Protein AF-A0A9Q1J241-F1 (afdb_monomer_lite)

Radius of gyration: 25.74 Å; chains: 1; bounding box: 85×49×34 Å

Foldseek 3Di:
DCPPPPVVVVVVVVVVVPPPDPDPPPPPPPPPPVPPVLLQDLVLQPKWKAWAALVCLQDSPATDRQQDVVSCVVSVPDPVAAEAEAEDAADQVLGDDPVRSVVVNVCCVVGVPYTYIYIDPSVLRNDDPVSSVVCVVVSVSSVSSVVVCSVPVDHRDPDD

Organism: Synaphobranchus kaupii (NCBI:txid118154)

InterPro domains:
  IPR000734 Triacylglycerol lipase family [PR00821] (71-90)
  IPR000734 Triacylglycerol lipase family [PR00821] (93-107)
  IPR000734 Triacylglycerol lipase family [PR00821] (117-132)
  IPR000734 Triacylglycerol lipase family [PR00821] (137-156)
  IPR000734 Triacylglycerol lipase family [PTHR11610] (23-152)
  IPR002330 Lipoprotein lipase [PR00822] (50-67)
  IPR002330 Lipoprotein lipase [PR00822] (91-115)
  IPR002330 Lipoprotein lipase [PR00822] (122-138)
  IPR013818 Lipase [PF00151] (34-152)
  IPR029058 Alpha/Beta hydrolase fold [G3DSA:3.40.50.1820] (22-158)
  IPR029058 Alpha/Beta hydrolase fold [SSF53474] (39-150)

Secondary structure (DSSP, 8-state):
--GGGTHHHHHHHHHHHT-----------------GGGGT--TT---EEEEP-SS-TT---EEE-TT-HHHHHHTT--TTS-E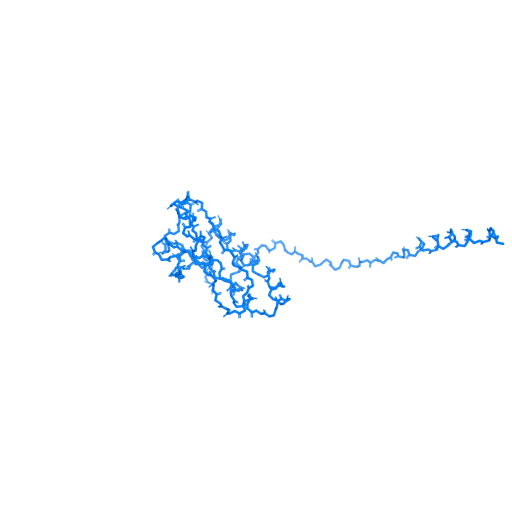EEEE----SSSS--THHHHHHHHHHHH-TTSEEEEEE-HHHHTS-HHHHHHHHHHHHHHHHHHHHHHHS----PPP-

pLDDT: mean 82.4, std 21.66, range [32.72, 98.69]

Sequence (160 aa):
MDKANIWTLIISIYFVKTRASFLTTTTEETSFNNDTDWMRDFSDIESKFSLRTSEVPDDDLCYLVPGEPHTATECQFNNHTHTFLIIHGWTVTGMLESWVSKLVEALYDREPQANVLVVDWLARAQQHYPTSAANTKLVGRDVAKFINWMEHPQPASPCA

Structure (mmCIF, N/CA/C/O backbone):
data_AF-A0A9Q1J241-F1
#
_entry.id   AF-A0A9Q1J241-F1
#
loop_
_atom_site.group_PDB
_atom_site.id
_atom_site.type_symbol
_atom_site.label_atom_id
_atom_site.label_alt_id
_atom_site.label_comp_id
_atom_site.label_asym_id
_atom_site.label_entity_id
_atom_site.label_seq_id
_atom_site.pdbx_PDB_ins_code
_atom_site.Cartn_x
_atom_site.Cartn_y
_atom_site.Cartn_z
_atom_site.occupancy
_atom_site.B_iso_or_equiv
_atom_site.auth_seq_id
_atom_site.auth_comp_id
_atom_site.auth_asym_id
_atom_site.auth_atom_id
_atom_site.pdbx_PDB_model_num
ATOM 1 N N . MET A 1 1 ? 68.126 9.596 -11.703 1.00 46.56 1 MET A N 1
ATOM 2 C CA . MET A 1 1 ? 66.837 9.209 -11.078 1.00 46.56 1 MET A CA 1
ATOM 3 C C . MET A 1 1 ? 66.645 10.019 -9.792 1.00 46.56 1 MET A C 1
ATOM 5 O O . MET A 1 1 ? 66.633 9.485 -8.695 1.00 46.56 1 MET A O 1
ATOM 9 N N . ASP A 1 2 ? 66.821 11.334 -9.807 1.00 46.16 2 ASP A N 1
ATOM 10 C CA . ASP A 1 2 ? 66.014 12.418 -10.406 1.00 46.16 2 ASP A CA 1
ATOM 11 C C . ASP A 1 2 ? 64.961 12.939 -9.424 1.00 46.16 2 ASP A C 1
ATOM 13 O O . ASP A 1 2 ? 63.772 12.643 -9.490 1.00 46.16 2 ASP A O 1
ATOM 17 N N . LYS A 1 3 ? 65.444 13.808 -8.524 1.00 53.03 3 LYS A N 1
ATOM 18 C CA . LYS A 1 3 ? 64.664 14.689 -7.635 1.00 53.03 3 LYS A CA 1
ATOM 19 C C . LYS A 1 3 ? 63.832 15.746 -8.398 1.00 53.03 3 LYS A C 1
ATOM 21 O O . LYS A 1 3 ? 63.212 16.599 -7.772 1.00 53.03 3 LYS A O 1
ATOM 26 N N . ALA A 1 4 ? 63.798 15.683 -9.731 1.00 52.97 4 ALA A N 1
ATOM 27 C CA . ALA A 1 4 ? 63.058 16.590 -10.608 1.00 52.97 4 ALA A CA 1
ATOM 28 C C . ALA A 1 4 ? 61.542 16.301 -10.666 1.00 52.97 4 ALA A C 1
ATOM 30 O O . ALA A 1 4 ? 60.782 17.134 -11.148 1.00 52.97 4 ALA A O 1
ATOM 31 N N . ASN A 1 5 ? 61.083 15.164 -10.125 1.00 55.50 5 ASN A N 1
ATOM 32 C CA . ASN A 1 5 ? 59.706 14.681 -10.321 1.00 55.50 5 ASN A CA 1
ATOM 33 C C . ASN A 1 5 ? 58.756 14.942 -9.135 1.00 55.50 5 ASN A C 1
ATOM 35 O O . ASN A 1 5 ? 57.586 14.579 -9.191 1.00 55.50 5 ASN A O 1
ATOM 39 N N . ILE A 1 6 ? 59.243 15.556 -8.050 1.00 57.03 6 ILE A N 1
ATOM 40 C CA . ILE A 1 6 ? 58.422 15.867 -6.862 1.00 57.03 6 ILE A CA 1
ATOM 41 C C . ILE A 1 6 ? 57.848 17.289 -6.957 1.00 57.03 6 ILE A C 1
ATOM 43 O O . ILE A 1 6 ? 56.699 17.526 -6.591 1.00 57.03 6 ILE A O 1
ATOM 47 N N . TRP A 1 7 ? 58.607 18.232 -7.524 1.00 50.31 7 TRP A N 1
ATOM 48 C CA . TRP A 1 7 ? 58.150 19.613 -7.723 1.00 50.31 7 TRP A CA 1
ATOM 49 C C . TRP A 1 7 ? 57.047 19.726 -8.782 1.00 50.31 7 TRP A C 1
ATOM 51 O O . TRP A 1 7 ? 56.137 20.538 -8.631 1.00 50.31 7 TRP A O 1
ATOM 61 N N . THR A 1 8 ? 57.059 18.868 -9.805 1.00 55.16 8 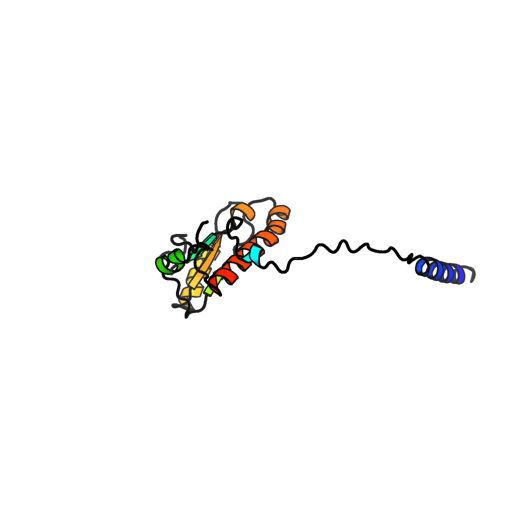THR A N 1
ATOM 62 C CA . THR A 1 8 ? 56.002 18.807 -10.827 1.00 55.16 8 THR A CA 1
ATOM 63 C C . THR A 1 8 ? 54.661 18.333 -10.262 1.00 55.16 8 THR A C 1
ATOM 65 O O . THR A 1 8 ? 53.618 18.861 -10.647 1.00 55.16 8 THR A O 1
ATOM 68 N N . LEU A 1 9 ? 54.666 17.416 -9.288 1.00 53.44 9 LEU A N 1
ATOM 69 C CA . LEU A 1 9 ? 53.445 16.963 -8.612 1.00 53.44 9 LEU A CA 1
ATOM 70 C C . LEU A 1 9 ? 52.834 18.062 -7.733 1.00 53.44 9 LEU A C 1
ATOM 72 O O . LEU A 1 9 ? 51.624 18.282 -7.789 1.00 53.44 9 LEU A O 1
ATOM 76 N N . ILE A 1 10 ? 53.663 18.808 -6.994 1.00 54.12 10 ILE A N 1
ATOM 77 C CA . ILE A 1 10 ? 53.198 19.899 -6.123 1.00 54.12 10 ILE A CA 1
ATOM 78 C C . ILE A 1 10 ? 52.637 21.063 -6.953 1.00 54.12 10 ILE A C 1
ATOM 80 O O . ILE A 1 10 ? 51.565 21.573 -6.632 1.00 54.12 10 ILE A O 1
ATOM 84 N N . ILE A 1 11 ? 53.281 21.433 -8.065 1.00 55.38 11 ILE A N 1
ATOM 85 C CA . ILE A 1 11 ? 52.781 22.491 -8.962 1.00 55.38 11 ILE A CA 1
ATOM 86 C C . ILE A 1 11 ? 51.437 22.089 -9.601 1.00 55.38 11 ILE A C 1
ATOM 88 O O . ILE A 1 11 ? 50.549 22.934 -9.719 1.00 55.38 11 ILE A O 1
ATOM 92 N N . SER A 1 12 ? 51.223 20.806 -9.928 1.00 52.50 12 SER A N 1
ATOM 93 C CA . SER A 1 12 ? 49.934 20.348 -10.479 1.00 52.50 12 SER A CA 1
ATOM 94 C C . SER A 1 12 ? 48.770 20.482 -9.483 1.00 52.50 12 SER A C 1
ATOM 96 O O . SER A 1 12 ? 47.667 20.870 -9.868 1.00 52.50 12 SER A O 1
ATOM 98 N N . ILE A 1 13 ? 49.024 20.271 -8.186 1.00 53.75 13 ILE A N 1
ATOM 99 C CA . ILE A 1 13 ? 48.007 20.393 -7.129 1.00 53.75 13 ILE A CA 1
ATOM 100 C C . ILE A 1 13 ? 47.616 21.867 -6.913 1.00 53.75 13 ILE A C 1
ATOM 102 O O . ILE A 1 13 ? 46.440 22.172 -6.695 1.00 53.75 13 ILE A O 1
ATOM 106 N N . TYR A 1 14 ? 48.566 22.800 -7.047 1.00 52.16 14 TYR A N 1
ATOM 107 C CA . TYR A 1 14 ? 48.288 24.242 -6.972 1.00 52.16 14 TYR A CA 1
ATOM 108 C C . TYR A 1 14 ? 47.527 24.780 -8.200 1.00 52.16 14 TYR A C 1
ATOM 110 O O . TYR A 1 14 ? 46.700 25.684 -8.057 1.00 52.16 14 TYR A O 1
ATOM 118 N N . PHE A 1 15 ? 47.715 24.201 -9.391 1.00 45.31 15 PHE A N 1
ATOM 119 C CA . PHE A 1 15 ? 46.963 24.609 -10.588 1.00 45.31 15 PHE A CA 1
ATOM 120 C C . PHE A 1 15 ? 45.517 24.091 -10.622 1.00 45.31 15 PHE A C 1
ATOM 122 O O . PHE A 1 15 ? 44.651 24.774 -11.167 1.00 45.31 15 PHE A O 1
ATOM 129 N N . VAL A 1 16 ? 45.215 22.950 -9.991 1.00 46.28 16 VAL A N 1
ATOM 130 C CA . VAL A 1 16 ? 43.827 22.459 -9.872 1.00 46.28 16 VAL A CA 1
ATOM 131 C C . VAL A 1 16 ? 43.018 23.291 -8.869 1.00 46.28 16 VAL A C 1
ATOM 133 O O . VAL A 1 16 ? 41.835 23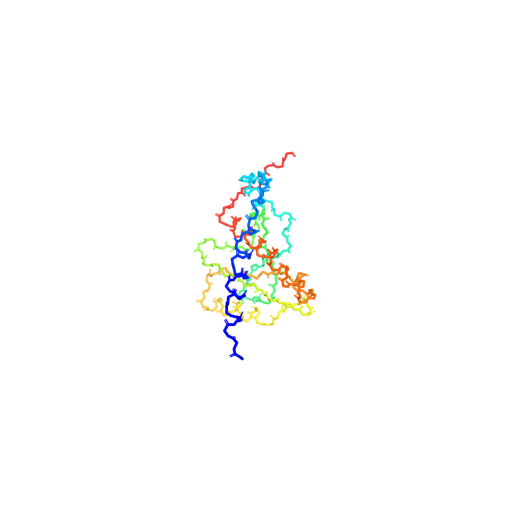.544 -9.088 1.00 46.28 16 VAL A O 1
ATOM 136 N N . LYS A 1 17 ? 43.645 23.796 -7.797 1.00 47.81 17 LYS A N 1
ATOM 137 C CA . LYS A 1 17 ? 42.930 24.532 -6.739 1.00 47.81 17 LYS A CA 1
ATOM 138 C C . LYS A 1 17 ? 42.549 25.975 -7.113 1.00 47.81 17 LYS A C 1
ATOM 140 O O . LYS A 1 17 ? 41.730 26.575 -6.425 1.00 47.81 17 LYS A O 1
ATOM 145 N N . THR A 1 18 ? 43.080 26.516 -8.213 1.00 47.62 18 THR A N 1
ATOM 146 C CA . THR A 1 18 ? 42.867 27.925 -8.618 1.00 47.62 18 THR A CA 1
ATOM 147 C C . THR A 1 18 ? 41.909 28.092 -9.810 1.00 47.62 18 THR A C 1
ATOM 149 O O . THR A 1 18 ? 41.864 29.148 -10.436 1.00 47.62 18 THR A O 1
ATOM 152 N N . ARG A 1 19 ? 41.105 27.067 -10.130 1.00 46.69 19 ARG A N 1
ATOM 153 C CA . ARG A 1 19 ? 40.009 27.141 -11.119 1.00 46.69 19 ARG A CA 1
ATOM 154 C C . ARG A 1 19 ? 38.627 26.861 -10.522 1.00 46.69 19 ARG A C 1
ATOM 156 O O . ARG A 1 19 ? 37.743 26.368 -11.210 1.00 46.69 19 ARG A O 1
ATOM 163 N N . ALA A 1 20 ? 38.399 27.243 -9.268 1.00 46.25 20 ALA A N 1
ATOM 164 C CA . ALA A 1 20 ? 37.040 27.518 -8.810 1.00 46.25 20 ALA A CA 1
ATOM 165 C C . ALA A 1 20 ? 36.669 28.940 -9.257 1.00 46.25 20 ALA A C 1
ATOM 167 O O . ALA A 1 20 ? 36.651 29.882 -8.468 1.00 46.25 20 ALA A O 1
ATOM 168 N N . SER A 1 21 ? 36.459 29.111 -10.564 1.00 40.22 21 SER A N 1
ATOM 169 C CA . SER A 1 21 ? 35.752 30.283 -11.060 1.00 40.22 21 SER A CA 1
ATOM 170 C C . SER A 1 21 ? 34.361 30.252 -10.448 1.00 40.22 21 SER A C 1
ATOM 172 O O . SER A 1 21 ? 33.635 29.270 -10.575 1.00 40.22 21 SER A O 1
ATOM 174 N N . PHE A 1 22 ? 34.058 31.336 -9.750 1.00 41.81 22 PHE A N 1
ATOM 175 C CA . PHE A 1 22 ? 32.756 31.747 -9.265 1.00 41.81 22 PHE A CA 1
ATOM 176 C C . PHE A 1 22 ? 31.750 31.653 -10.424 1.00 41.81 22 PHE A C 1
ATOM 178 O O . PHE A 1 22 ? 31.617 32.575 -11.225 1.00 41.81 22 PHE A O 1
ATOM 185 N N . LEU A 1 23 ? 31.112 30.494 -10.587 1.00 35.22 23 LEU A N 1
ATOM 186 C CA . LEU A 1 23 ? 29.920 30.370 -11.406 1.00 35.22 23 LEU A CA 1
ATOM 187 C C . LEU A 1 23 ? 28.781 30.767 -10.488 1.00 35.22 23 LEU A C 1
ATOM 189 O O . LEU A 1 23 ? 28.409 30.034 -9.575 1.00 35.22 23 LEU A O 1
ATOM 193 N N . THR A 1 24 ? 28.307 31.986 -10.702 1.00 37.16 24 THR A N 1
ATOM 194 C CA . THR A 1 24 ? 27.025 32.472 -10.227 1.00 37.16 24 THR A CA 1
ATOM 195 C C . THR A 1 24 ? 25.982 31.446 -10.658 1.00 37.16 24 THR A C 1
ATOM 197 O O . THR A 1 24 ? 25.546 31.442 -11.806 1.00 37.16 24 THR A O 1
ATOM 200 N N . THR A 1 25 ? 25.626 30.519 -9.769 1.00 32.72 25 THR A N 1
ATOM 201 C CA . THR A 1 25 ? 24.374 29.790 -9.912 1.00 32.72 25 THR A CA 1
ATOM 202 C C . THR A 1 25 ? 23.314 30.861 -9.780 1.00 32.72 25 THR A C 1
ATOM 204 O O . THR A 1 25 ? 23.076 31.367 -8.686 1.00 32.72 25 THR A O 1
ATOM 207 N N . THR A 1 26 ? 22.742 31.275 -10.906 1.00 37.81 26 THR A N 1
ATOM 208 C CA . THR A 1 26 ? 21.449 31.935 -10.903 1.00 37.81 26 THR A CA 1
ATOM 209 C C . THR A 1 26 ? 20.529 30.945 -10.213 1.00 37.81 26 THR A C 1
ATOM 211 O O . THR A 1 26 ? 20.158 29.920 -10.785 1.00 37.81 26 THR A O 1
ATOM 214 N N . THR A 1 27 ? 20.251 31.182 -8.936 1.00 38.78 27 THR A N 1
ATOM 215 C CA . THR A 1 27 ? 19.041 30.682 -8.316 1.00 38.78 27 THR A CA 1
ATOM 216 C C . THR A 1 27 ? 17.921 31.271 -9.159 1.00 38.78 27 THR A C 1
ATOM 218 O O . THR A 1 27 ? 17.492 32.403 -8.957 1.00 38.78 27 THR A O 1
ATOM 221 N N . GLU A 1 28 ? 17.474 30.520 -10.166 1.00 43.31 28 GLU A N 1
ATOM 222 C CA . GLU A 1 28 ? 16.050 30.492 -10.441 1.00 43.31 28 GLU A CA 1
ATOM 223 C C . GLU A 1 28 ? 15.438 30.019 -9.128 1.00 43.31 28 GLU A C 1
ATOM 225 O O . GLU A 1 28 ? 15.391 28.826 -8.820 1.00 43.31 28 GLU A O 1
ATOM 230 N N . GLU A 1 29 ? 15.089 30.996 -8.292 1.00 40.06 29 GLU A N 1
ATOM 231 C CA . GLU A 1 29 ? 14.115 30.826 -7.237 1.00 40.06 29 GLU A CA 1
ATOM 232 C C . GLU A 1 29 ? 12.838 30.384 -7.946 1.00 40.06 29 GLU A C 1
ATOM 234 O O . GLU A 1 29 ? 11.970 31.172 -8.314 1.00 40.06 29 GLU A O 1
ATOM 239 N N . THR A 1 30 ? 12.752 29.081 -8.202 1.00 42.69 30 THR A N 1
ATOM 240 C CA . THR A 1 30 ? 11.465 28.426 -8.262 1.00 42.69 30 THR A CA 1
ATOM 241 C C . THR A 1 30 ? 10.867 28.711 -6.901 1.00 42.69 30 THR A C 1
ATOM 243 O O . THR A 1 30 ? 11.303 28.183 -5.880 1.00 42.69 30 THR A O 1
ATOM 246 N N . SER A 1 31 ? 9.954 29.679 -6.888 1.00 37.16 31 SER A N 1
ATOM 247 C CA . SER A 1 31 ? 9.007 29.891 -5.812 1.00 37.16 31 SER A CA 1
ATOM 248 C C . SER A 1 31 ? 8.375 28.536 -5.532 1.00 37.16 31 SER A C 1
ATOM 250 O O . SER A 1 31 ? 7.422 28.135 -6.198 1.00 37.16 31 SER A O 1
ATOM 252 N N . PHE A 1 32 ? 8.946 27.783 -4.593 1.00 41.12 32 PHE A N 1
ATOM 253 C CA . PHE A 1 32 ? 8.232 26.709 -3.941 1.00 41.12 32 PHE A CA 1
ATOM 254 C C . PHE A 1 32 ? 7.176 27.431 -3.124 1.00 41.12 32 PHE A C 1
ATOM 256 O O . PHE A 1 32 ? 7.394 27.789 -1.966 1.00 41.12 32 PHE A O 1
ATOM 263 N N . ASN A 1 33 ? 6.042 27.716 -3.767 1.00 49.41 33 ASN A N 1
ATOM 264 C CA . ASN A 1 33 ? 4.820 27.965 -3.035 1.00 49.41 33 ASN A CA 1
ATOM 265 C C . ASN A 1 33 ? 4.751 26.848 -1.998 1.00 49.41 33 ASN A C 1
ATOM 267 O O . ASN A 1 33 ? 4.963 25.677 -2.325 1.00 49.41 33 ASN A O 1
ATOM 271 N N . ASN A 1 34 ? 4.524 27.214 -0.743 1.00 55.62 34 ASN A N 1
ATOM 272 C CA . ASN A 1 34 ? 4.360 26.290 0.376 1.00 55.62 34 ASN A CA 1
ATOM 273 C C . ASN A 1 34 ? 3.034 25.503 0.239 1.00 55.62 34 ASN A C 1
ATOM 275 O O . ASN A 1 34 ? 2.306 25.291 1.207 1.00 55.62 34 ASN A O 1
ATOM 279 N N . ASP A 1 35 ? 2.689 25.108 -0.983 1.00 55.62 35 ASP A N 1
ATOM 280 C CA . ASP A 1 35 ? 1.483 24.401 -1.334 1.00 55.62 35 ASP A CA 1
ATOM 281 C C . ASP A 1 35 ? 1.704 22.933 -1.013 1.00 55.62 35 ASP A C 1
ATOM 283 O O . ASP A 1 35 ? 2.128 22.117 -1.826 1.00 55.62 35 ASP A O 1
ATOM 287 N N . THR A 1 36 ? 1.330 22.588 0.212 1.00 69.94 36 THR A N 1
ATOM 288 C CA . THR A 1 36 ? 0.937 21.225 0.592 1.00 69.94 36 THR A CA 1
ATOM 289 C C . THR A 1 36 ? -0.305 20.741 -0.173 1.00 69.94 36 THR A C 1
ATOM 291 O O . THR A 1 36 ? -0.794 19.645 0.083 1.00 69.94 36 THR A O 1
ATOM 294 N N . ASP A 1 37 ? -0.799 21.522 -1.137 1.00 72.19 37 ASP A N 1
ATOM 295 C CA . ASP A 1 37 ? -1.944 21.226 -1.992 1.00 72.19 37 ASP A CA 1
ATOM 296 C C . ASP A 1 37 ? -1.768 19.924 -2.787 1.00 72.19 37 ASP A C 1
ATOM 298 O O . ASP A 1 37 ? -2.696 19.127 -2.897 1.00 72.19 37 ASP A O 1
ATOM 302 N N . TRP A 1 38 ? -0.535 19.602 -3.205 1.00 79.50 38 TRP A N 1
ATOM 303 C CA . TRP A 1 38 ? -0.244 18.319 -3.859 1.00 79.50 38 TRP A CA 1
ATOM 304 C C . TRP A 1 38 ? -0.559 17.109 -2.969 1.00 79.50 38 TRP A C 1
ATOM 306 O O . TRP A 1 38 ? -0.776 16.020 -3.489 1.00 79.50 38 TRP 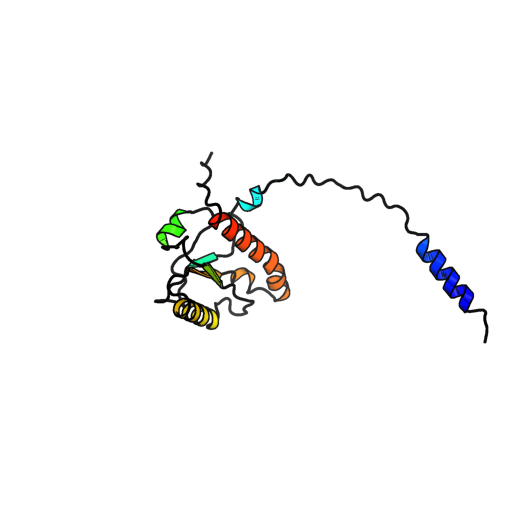A O 1
ATOM 316 N N . MET A 1 39 ? -0.581 17.278 -1.642 1.00 81.62 39 MET A N 1
ATOM 317 C CA . MET A 1 39 ? -0.920 16.228 -0.677 1.00 81.62 39 MET A CA 1
ATOM 318 C C . MET A 1 39 ? -2.442 16.024 -0.541 1.00 81.62 39 MET A C 1
ATOM 320 O O . MET A 1 39 ? -2.878 15.079 0.115 1.00 81.62 39 MET A O 1
ATOM 324 N N . ARG A 1 40 ? -3.250 16.918 -1.124 1.00 83.75 40 ARG A N 1
ATOM 325 C CA . ARG A 1 40 ? -4.722 16.911 -1.066 1.00 83.75 40 ARG A CA 1
ATOM 326 C C . ARG A 1 40 ? -5.375 16.541 -2.393 1.00 83.75 40 ARG A C 1
ATOM 328 O O . ARG A 1 40 ? -6.540 16.161 -2.402 1.00 83.75 40 ARG A O 1
ATOM 335 N N . ASP A 1 41 ? -4.634 16.631 -3.490 1.00 90.19 41 ASP A N 1
ATOM 336 C CA . ASP A 1 41 ? -5.036 16.044 -4.761 1.00 90.19 41 ASP A CA 1
ATOM 337 C C . ASP A 1 41 ? -4.724 14.541 -4.762 1.00 90.19 41 ASP A C 1
ATOM 339 O O . ASP A 1 41 ? -3.561 14.137 -4.670 1.00 90.19 41 ASP A O 1
ATOM 343 N N . PHE A 1 42 ? -5.766 13.716 -4.846 1.00 94.12 42 PHE A N 1
ATOM 344 C CA . PHE A 1 42 ? -5.673 12.253 -4.865 1.00 94.12 42 PHE A CA 1
ATOM 345 C C . PHE A 1 42 ? -5.881 11.654 -6.263 1.00 94.12 42 PHE A C 1
ATOM 347 O O . PHE A 1 42 ? -5.795 10.437 -6.419 1.00 94.12 42 PHE A O 1
ATOM 354 N N . SER A 1 43 ? -6.144 12.484 -7.279 1.00 91.94 43 SER A N 1
ATOM 355 C CA . SER A 1 43 ? -6.494 12.028 -8.633 1.00 91.94 43 SER A CA 1
ATOM 356 C C . SER A 1 43 ? -5.359 11.292 -9.357 1.00 91.94 43 SER A C 1
ATOM 358 O O . SER A 1 43 ? -5.610 10.539 -10.297 1.00 91.94 43 SER A O 1
ATOM 360 N N . ASP A 1 44 ? -4.116 11.482 -8.911 1.00 93.44 44 ASP A N 1
ATOM 361 C CA . ASP A 1 44 ? -2.904 10.882 -9.472 1.00 93.44 44 ASP A CA 1
ATOM 362 C C . ASP A 1 44 ? -2.397 9.655 -8.688 1.00 93.44 44 ASP A C 1
ATOM 364 O O . ASP A 1 44 ? -1.300 9.152 -8.966 1.00 93.44 44 ASP A O 1
ATOM 368 N N . ILE A 1 45 ? -3.167 9.182 -7.702 1.00 97.44 45 ILE A N 1
ATOM 369 C CA . ILE A 1 45 ? -2.888 7.936 -6.988 1.00 97.44 45 ILE A CA 1
ATOM 370 C C . ILE A 1 45 ? -3.302 6.759 -7.873 1.00 97.44 45 ILE A C 1
ATOM 372 O O . ILE A 1 45 ? -4.463 6.618 -8.245 1.00 97.44 45 ILE A O 1
ATOM 376 N N . GLU A 1 46 ? -2.349 5.874 -8.170 1.00 97.94 46 GLU A N 1
ATOM 377 C CA . GLU A 1 46 ? -2.631 4.613 -8.878 1.00 97.94 46 GLU A CA 1
ATOM 378 C C . GLU A 1 46 ? -2.590 3.404 -7.943 1.00 97.94 46 GLU A C 1
ATOM 380 O O . GLU A 1 46 ? -3.163 2.359 -8.255 1.00 97.94 46 GLU A O 1
ATOM 385 N N . SER A 1 47 ? -1.887 3.529 -6.815 1.00 98.38 47 SER A N 1
ATOM 386 C CA . SER A 1 47 ? -1.797 2.464 -5.817 1.00 98.38 47 SER A CA 1
ATOM 387 C C . SER A 1 47 ? -3.142 2.298 -5.107 1.00 98.38 47 SER A C 1
ATOM 389 O O . SER A 1 47 ? -3.779 3.287 -4.743 1.00 98.38 47 SER A O 1
ATOM 391 N N . LYS A 1 48 ? -3.572 1.058 -4.878 1.00 98.25 48 LYS A N 1
ATOM 392 C CA . LYS A 1 48 ? -4.832 0.752 -4.186 1.00 98.25 48 LYS A CA 1
ATOM 393 C C . LYS A 1 48 ? -4.557 0.265 -2.771 1.00 98.25 48 LYS A C 1
ATOM 395 O O . LYS A 1 48 ? -3.587 -0.450 -2.539 1.00 98.25 48 LYS A O 1
ATOM 400 N N . PHE A 1 49 ? -5.432 0.618 -1.836 1.00 98.31 49 PHE A N 1
ATOM 401 C CA . PHE A 1 49 ? -5.278 0.305 -0.416 1.00 98.31 49 PHE A CA 1
ATOM 402 C C . PHE A 1 49 ? -6.399 -0.636 0.011 1.00 98.31 49 PHE A C 1
ATOM 404 O O . PHE A 1 49 ? -7.490 -0.182 0.352 1.00 98.31 49 PHE A O 1
ATOM 411 N N . SER A 1 50 ? -6.164 -1.947 -0.052 1.00 97.81 50 SER A N 1
ATOM 412 C CA . SER A 1 50 ? -7.183 -2.924 0.330 1.00 97.81 50 SER A CA 1
ATOM 413 C C . SER A 1 50 ? -7.109 -3.243 1.815 1.00 97.81 50 SER A C 1
ATOM 415 O O . SER A 1 50 ? -6.070 -3.696 2.290 1.00 97.81 50 SER A O 1
ATOM 417 N N . LEU A 1 51 ? -8.206 -3.032 2.544 1.00 97.31 51 LEU A N 1
ATOM 418 C CA . LEU A 1 51 ? -8.337 -3.499 3.919 1.00 97.31 51 LEU A CA 1
ATOM 419 C C . LEU A 1 51 ? -8.730 -4.979 3.904 1.00 97.31 51 LEU A C 1
ATOM 421 O O . LEU A 1 51 ? -9.780 -5.34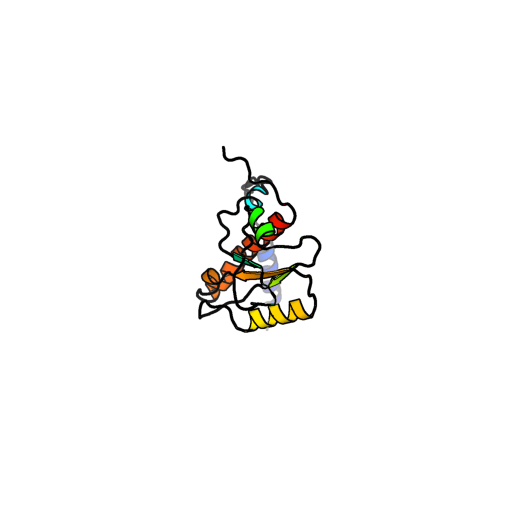6 3.373 1.00 97.31 51 LEU A O 1
ATOM 425 N N . ARG A 1 52 ? -7.863 -5.822 4.466 1.00 96.44 52 ARG A N 1
ATOM 426 C CA . ARG A 1 52 ? -8.054 -7.272 4.525 1.00 96.44 52 ARG A CA 1
ATOM 427 C C . ARG A 1 52 ? -8.822 -7.682 5.777 1.00 96.44 52 ARG A C 1
ATOM 429 O O . ARG A 1 52 ? -9.061 -6.879 6.672 1.00 96.44 52 ARG A O 1
ATOM 436 N N . THR A 1 53 ? -9.210 -8.949 5.812 1.00 93.19 53 THR A N 1
ATOM 437 C CA . THR A 1 53 ? -9.881 -9.589 6.949 1.00 93.19 53 THR A CA 1
ATOM 438 C C . THR A 1 53 ? -9.224 -10.938 7.222 1.00 93.19 53 THR A C 1
ATOM 440 O O . THR A 1 53 ? -8.523 -11.469 6.354 1.00 93.19 53 THR A O 1
ATOM 443 N N . SER A 1 54 ? -9.414 -11.489 8.420 1.00 89.88 54 SER A N 1
ATOM 444 C CA . SER A 1 54 ? -8.866 -12.805 8.768 1.00 89.88 54 SER A CA 1
ATOM 445 C C . SER A 1 54 ? -9.665 -13.953 8.145 1.00 89.88 54 SER A C 1
ATOM 447 O O . SER A 1 54 ? -9.125 -15.043 7.978 1.00 89.88 54 SER A O 1
ATOM 449 N N . GLU A 1 55 ? -10.929 -13.727 7.774 1.00 88.50 55 GLU A N 1
ATOM 450 C CA . GLU A 1 55 ? -11.790 -14.741 7.160 1.00 88.50 55 GLU A CA 1
ATOM 451 C C . GLU A 1 55 ? -11.409 -15.036 5.704 1.00 88.50 55 GLU A C 1
ATOM 453 O O . GLU A 1 55 ? -11.507 -16.182 5.263 1.00 88.50 55 GLU A O 1
ATOM 458 N N . VAL A 1 56 ? -10.993 -14.007 4.958 1.00 89.81 56 VAL A N 1
ATOM 459 C CA . VAL A 1 56 ? -10.632 -14.088 3.532 1.00 89.81 56 VAL A CA 1
ATOM 460 C C . VAL A 1 56 ? -9.345 -13.295 3.245 1.00 89.81 56 VAL A C 1
ATOM 462 O O . VAL A 1 56 ? -9.375 -12.248 2.595 1.00 89.81 56 VAL A O 1
ATOM 465 N N . PRO A 1 57 ? -8.182 -13.778 3.723 1.00 86.44 57 PRO A N 1
ATOM 466 C CA . PRO A 1 57 ? -6.916 -13.041 3.662 1.00 86.44 57 PRO A CA 1
ATOM 467 C C . PRO A 1 57 ? -6.346 -12.901 2.242 1.00 86.44 57 PRO A C 1
ATOM 469 O O . PRO A 1 57 ? -5.505 -12.032 2.008 1.00 86.44 57 PRO A O 1
ATOM 472 N N . ASP A 1 58 ? -6.795 -13.730 1.294 1.00 87.00 58 ASP A N 1
ATOM 473 C CA . ASP A 1 58 ? -6.389 -13.689 -0.117 1.00 87.00 58 ASP A CA 1
ATOM 474 C C . ASP A 1 58 ? -7.165 -12.645 -0.941 1.00 87.00 58 ASP A C 1
ATOM 476 O O . ASP A 1 58 ? -6.613 -12.101 -1.902 1.00 87.00 58 ASP A O 1
ATOM 480 N N . ASP A 1 59 ? -8.374 -12.249 -0.528 1.00 84.69 59 ASP A N 1
ATOM 481 C CA . ASP A 1 59 ? -9.269 -11.423 -1.349 1.00 84.69 59 ASP A CA 1
ATOM 482 C C . ASP A 1 59 ? -9.162 -9.914 -1.065 1.00 84.69 59 ASP A C 1
ATOM 484 O O . ASP A 1 59 ? -9.149 -9.469 0.086 1.00 84.69 59 ASP A O 1
ATOM 488 N N . ASP A 1 60 ? -9.120 -9.106 -2.129 1.00 83.44 60 ASP A N 1
ATOM 489 C CA . ASP A 1 60 ? -9.223 -7.644 -2.058 1.00 83.44 60 ASP A CA 1
ATOM 490 C C . ASP A 1 60 ? -10.702 -7.203 -2.089 1.00 83.44 60 ASP A C 1
ATOM 492 O O . ASP A 1 60 ? -11.193 -6.679 -3.091 1.00 83.44 60 ASP A O 1
ATOM 496 N N . LEU A 1 61 ? -11.450 -7.460 -1.010 1.00 89.94 61 LEU A N 1
ATOM 497 C CA . LEU A 1 61 ? -12.899 -7.186 -0.979 1.00 89.94 61 LEU A CA 1
ATOM 498 C C . LEU A 1 61 ? -13.259 -5.743 -0.631 1.00 89.94 61 LEU A C 1
ATOM 500 O O . LEU A 1 61 ? -14.335 -5.279 -1.005 1.00 89.94 61 LEU A O 1
ATOM 504 N N . CYS A 1 62 ? -12.389 -5.042 0.096 1.00 95.31 62 CYS A N 1
ATOM 505 C CA . CYS A 1 62 ? -12.659 -3.685 0.548 1.00 95.31 62 CYS A CA 1
ATOM 506 C C . CYS A 1 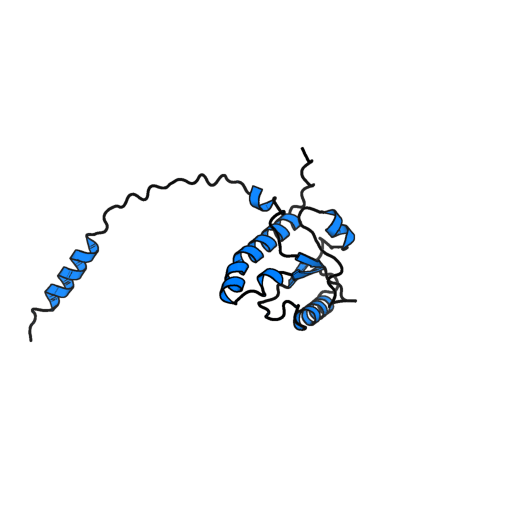62 ? -11.467 -2.771 0.308 1.00 95.31 62 CYS A C 1
ATOM 508 O O . CYS A 1 62 ? -10.328 -3.150 0.584 1.00 95.31 62 CYS A O 1
ATOM 510 N N . TYR A 1 63 ? -11.729 -1.567 -0.200 1.00 97.38 63 TYR A N 1
ATOM 511 C CA . TYR A 1 63 ? -10.708 -0.582 -0.541 1.00 97.38 63 TYR A CA 1
ATOM 512 C C . TYR A 1 63 ? -10.956 0.729 0.190 1.00 97.38 63 TYR A C 1
ATOM 514 O O . TYR A 1 63 ? -12.055 1.275 0.137 1.00 97.38 63 TYR A O 1
ATOM 522 N N . LEU A 1 64 ? -9.907 1.263 0.807 1.00 97.00 64 LEU A N 1
ATOM 523 C CA . LEU A 1 64 ? -9.891 2.628 1.310 1.00 97.00 64 LEU A CA 1
ATOM 524 C C . LEU A 1 64 ? -9.447 3.559 0.185 1.00 97.00 64 LEU A C 1
ATOM 526 O O . LEU A 1 64 ? -8.344 3.411 -0.348 1.00 97.00 64 LEU A O 1
ATOM 530 N N . VAL A 1 65 ? -10.302 4.513 -0.181 1.00 96.75 65 VAL A N 1
ATOM 531 C CA . VAL A 1 65 ? -10.049 5.424 -1.302 1.00 96.75 65 VAL A CA 1
ATOM 532 C C . VAL A 1 65 ? -9.758 6.829 -0.760 1.00 96.75 65 VAL A C 1
ATOM 534 O O . VAL A 1 65 ? -10.654 7.454 -0.186 1.00 96.75 65 VAL A O 1
ATOM 537 N N . PRO A 1 66 ? -8.524 7.350 -0.921 1.00 94.81 66 PRO A N 1
ATOM 538 C CA . PRO A 1 66 ? -8.197 8.721 -0.541 1.00 94.81 66 PRO A CA 1
ATOM 539 C C . PRO A 1 66 ? -9.160 9.740 -1.149 1.00 94.81 66 PRO A C 1
ATOM 541 O O . PRO A 1 66 ? -9.461 9.690 -2.338 1.00 94.81 66 PRO A O 1
ATOM 544 N N . GLY A 1 67 ? -9.639 10.672 -0.326 1.00 93.06 67 GLY A N 1
ATOM 545 C CA . GLY A 1 67 ? -10.653 11.654 -0.723 1.00 93.06 67 GLY A CA 1
ATOM 546 C C . GLY A 1 67 ? -12.101 11.187 -0.554 1.00 93.06 67 GLY A C 1
ATOM 547 O O . GLY A 1 67 ? -12.997 12.023 -0.614 1.00 93.06 67 GLY A O 1
ATOM 548 N N . GLU A 1 68 ? -12.332 9.909 -0.240 1.00 94.69 68 GLU A N 1
ATOM 549 C CA . GLU A 1 68 ? -13.665 9.318 -0.072 1.00 94.69 68 GLU A CA 1
ATOM 550 C C . GLU A 1 68 ? -13.836 8.733 1.349 1.00 94.69 68 GLU A C 1
ATOM 552 O O . GLU A 1 68 ? -13.735 7.518 1.547 1.00 94.69 68 GLU A O 1
ATOM 557 N N . PRO A 1 69 ? -14.103 9.565 2.384 1.00 92.12 69 PRO A N 1
ATOM 558 C CA . PRO A 1 69 ? -14.153 9.124 3.788 1.00 92.12 69 PRO A CA 1
ATOM 559 C C . PRO A 1 69 ? -15.176 8.021 4.085 1.00 92.12 69 PRO A C 1
ATOM 561 O O . PRO A 1 69 ? -15.023 7.278 5.055 1.00 92.12 69 PRO A O 1
ATOM 564 N N . HIS A 1 70 ? -16.219 7.903 3.261 1.00 94.06 70 HIS A N 1
ATOM 565 C CA . HIS A 1 70 ? -17.248 6.878 3.417 1.00 94.06 70 HIS A CA 1
ATOM 566 C C . HIS A 1 70 ? -16.669 5.459 3.281 1.00 94.06 70 HIS A C 1
ATOM 568 O O . HIS A 1 70 ? -17.069 4.573 4.035 1.00 94.06 70 HIS A O 1
ATOM 574 N N . THR A 1 71 ? -15.650 5.270 2.433 1.00 95.94 71 THR A N 1
ATOM 575 C CA . THR A 1 71 ? -15.000 3.966 2.214 1.00 95.94 71 THR A CA 1
ATOM 576 C C . THR A 1 71 ? -14.361 3.403 3.486 1.00 95.94 71 THR A C 1
ATOM 578 O O . THR A 1 71 ? -14.449 2.208 3.748 1.00 95.94 71 THR A O 1
ATOM 581 N N . ALA A 1 72 ? -13.809 4.262 4.352 1.00 94.69 72 ALA A N 1
ATOM 582 C CA . ALA A 1 72 ? -13.278 3.846 5.652 1.00 94.69 72 ALA A CA 1
ATOM 583 C C . ALA A 1 72 ? -14.365 3.315 6.590 1.00 94.69 72 ALA A C 1
ATOM 585 O O . ALA A 1 72 ? -14.133 2.360 7.330 1.00 94.69 72 ALA A O 1
ATOM 586 N N . THR A 1 73 ? -15.563 3.897 6.533 1.00 93.62 73 THR A N 1
ATOM 587 C CA . THR A 1 73 ? -16.697 3.441 7.346 1.00 93.62 73 THR A CA 1
ATOM 588 C C . THR A 1 73 ? -17.266 2.131 6.805 1.00 93.62 73 THR A C 1
ATOM 590 O O . THR A 1 73 ? -17.524 1.212 7.579 1.00 93.62 73 THR A O 1
ATOM 593 N N . GLU A 1 74 ? -17.419 2.018 5.485 1.00 95.38 74 GLU A N 1
ATOM 594 C CA . GLU A 1 74 ? -17.928 0.812 4.817 1.00 95.38 74 GLU A CA 1
ATOM 595 C C . GLU A 1 74 ? -17.004 -0.391 5.014 1.00 95.38 74 GLU A C 1
ATOM 597 O O . GLU A 1 74 ? -17.481 -1.487 5.305 1.00 95.38 74 GLU A O 1
ATOM 602 N N . CYS A 1 75 ? -15.688 -0.172 4.957 1.00 95.50 75 CYS A N 1
ATOM 603 C CA . CYS A 1 75 ? -14.692 -1.197 5.255 1.00 95.50 75 CYS A CA 1
ATOM 604 C C . CYS A 1 75 ? -14.520 -1.478 6.751 1.00 95.50 75 CYS A C 1
ATOM 606 O O . CYS A 1 75 ? -13.728 -2.342 7.108 1.00 95.50 75 CYS A O 1
ATOM 608 N N . GLN A 1 76 ? -15.246 -0.782 7.633 1.00 95.31 76 GLN A N 1
ATOM 609 C CA . GLN A 1 76 ? -15.141 -0.950 9.085 1.00 95.31 76 GLN A CA 1
ATOM 610 C C . GLN A 1 76 ? -13.723 -0.679 9.621 1.00 95.31 76 GLN A C 1
ATOM 612 O O . GLN A 1 76 ? -13.279 -1.305 10.584 1.00 95.31 76 GLN A O 1
ATOM 617 N N . PHE A 1 77 ? -13.007 0.274 9.014 1.00 95.62 77 PHE A N 1
ATOM 618 C CA . PHE A 1 77 ? -11.684 0.680 9.477 1.00 95.62 77 PHE A CA 1
ATOM 619 C C . PHE A 1 77 ? -11.757 1.244 10.901 1.00 95.62 77 PHE A C 1
ATOM 621 O O . PHE A 1 77 ? -12.545 2.150 11.191 1.00 95.62 77 PHE A O 1
ATOM 628 N N . ASN A 1 78 ? -10.895 0.753 11.791 1.00 95.00 78 ASN A N 1
ATOM 629 C CA . ASN A 1 78 ? -10.883 1.164 13.189 1.00 95.00 78 ASN A CA 1
ATOM 630 C C . ASN A 1 78 ? -9.728 2.130 13.490 1.00 95.00 78 ASN A C 1
ATOM 632 O O . ASN A 1 78 ? -8.589 1.716 13.717 1.00 95.00 78 ASN A O 1
ATOM 636 N N . ASN A 1 79 ? -10.038 3.423 13.585 1.00 93.56 79 ASN A N 1
ATOM 637 C CA . ASN A 1 79 ? -9.069 4.487 13.878 1.00 93.56 79 ASN A CA 1
ATOM 638 C C . ASN A 1 79 ? -8.513 4.495 15.319 1.00 93.56 79 ASN A C 1
ATOM 640 O O . ASN A 1 79 ? -7.657 5.322 15.625 1.00 93.56 79 ASN A O 1
ATOM 644 N N . HIS A 1 80 ? -8.955 3.587 16.195 1.00 94.50 80 HIS A N 1
ATOM 645 C CA . HIS A 1 80 ? -8.430 3.434 17.559 1.00 94.50 80 HIS A CA 1
ATOM 646 C C . HIS A 1 80 ? -7.412 2.293 17.691 1.00 94.50 80 HIS A C 1
ATOM 648 O O . HIS A 1 80 ? -6.949 2.004 18.795 1.00 94.50 80 HIS A O 1
ATOM 654 N N . THR A 1 81 ? -7.087 1.613 16.592 1.00 96.06 81 THR A N 1
ATOM 655 C CA . THR A 1 81 ? -6.237 0.415 16.591 1.00 96.06 81 THR A CA 1
ATOM 656 C C . THR A 1 81 ? -5.027 0.595 15.687 1.00 96.06 81 THR A C 1
ATOM 658 O O . THR A 1 81 ? -4.971 1.498 14.849 1.00 96.06 81 THR A O 1
ATOM 661 N N . HIS A 1 82 ? -4.020 -0.260 15.874 1.00 96.81 82 HIS A N 1
ATOM 662 C CA . HIS A 1 82 ? -2.838 -0.247 15.023 1.00 96.81 82 HIS A CA 1
ATOM 663 C C . HIS A 1 82 ? -3.206 -0.556 13.572 1.00 96.81 82 HIS A C 1
ATOM 665 O O . HIS A 1 82 ? -4.102 -1.348 13.299 1.00 96.81 82 HIS A O 1
ATOM 671 N N . THR A 1 83 ? -2.483 0.062 12.645 1.00 97.81 83 THR A N 1
ATOM 672 C CA . THR A 1 83 ? -2.642 -0.175 11.211 1.00 97.81 83 THR A CA 1
ATOM 673 C C . THR A 1 83 ? -1.330 -0.688 10.637 1.00 97.81 83 THR A C 1
ATOM 675 O O . THR A 1 83 ? -0.295 -0.035 10.778 1.00 97.81 83 THR A O 1
ATOM 678 N N . PHE A 1 84 ? -1.370 -1.847 9.988 1.00 98.44 84 PHE A N 1
ATOM 679 C CA . PHE A 1 84 ? -0.238 -2.452 9.295 1.00 98.44 84 PHE A CA 1
ATOM 680 C C . PHE A 1 84 ? -0.405 -2.282 7.788 1.00 98.44 84 PHE A C 1
ATOM 682 O O . PHE A 1 84 ? -1.424 -2.676 7.232 1.00 98.44 84 PHE A O 1
ATOM 689 N N . LEU A 1 85 ? 0.605 -1.717 7.124 1.00 98.38 85 LEU A N 1
ATOM 690 C CA . LEU A 1 85 ? 0.664 -1.617 5.665 1.00 98.38 85 LEU A CA 1
ATOM 691 C C . LEU A 1 85 ? 1.613 -2.686 5.118 1.00 98.38 85 LEU A C 1
ATOM 693 O O . LEU A 1 85 ? 2.821 -2.635 5.349 1.00 98.38 85 LEU A O 1
ATOM 697 N N . ILE A 1 86 ? 1.067 -3.637 4.369 1.00 98.50 86 ILE A N 1
ATOM 698 C CA . ILE A 1 86 ? 1.813 -4.628 3.600 1.00 98.50 86 ILE A CA 1
ATOM 699 C C . ILE A 1 86 ? 2.002 -4.076 2.189 1.00 98.50 86 ILE A C 1
ATOM 701 O O . ILE A 1 86 ? 1.042 -3.924 1.438 1.00 98.50 86 ILE A O 1
ATOM 705 N N . ILE A 1 87 ? 3.247 -3.793 1.814 1.00 98.62 87 ILE A N 1
ATOM 706 C CA . ILE A 1 87 ? 3.595 -3.274 0.487 1.00 98.62 87 ILE A CA 1
ATOM 707 C C . ILE A 1 87 ? 4.395 -4.353 -0.236 1.00 98.62 87 ILE A C 1
ATOM 709 O O . ILE A 1 87 ? 5.498 -4.699 0.190 1.00 98.62 87 ILE A O 1
ATOM 713 N N . HIS A 1 88 ? 3.832 -4.917 -1.306 1.00 98.25 88 HIS A N 1
ATOM 714 C CA . HIS A 1 88 ? 4.493 -5.993 -2.045 1.00 98.25 88 HIS A CA 1
ATOM 715 C C . HIS A 1 88 ? 5.691 -5.491 -2.869 1.00 98.25 88 HIS A C 1
ATOM 717 O O . HIS A 1 88 ? 5.930 -4.291 -2.983 1.00 98.25 88 HIS A O 1
ATOM 723 N N . GLY A 1 89 ? 6.467 -6.420 -3.433 1.00 98.12 89 GLY A N 1
ATOM 724 C CA . GLY A 1 89 ? 7.647 -6.128 -4.248 1.00 98.12 89 GLY A CA 1
ATOM 725 C C . GLY A 1 89 ? 7.387 -6.152 -5.758 1.00 98.12 89 GLY A C 1
ATOM 726 O O . GLY A 1 89 ? 6.249 -6.096 -6.223 1.00 98.12 89 GLY A O 1
ATOM 727 N N . TRP A 1 90 ? 8.480 -6.260 -6.518 1.00 98.44 90 TRP A N 1
ATOM 728 C CA . TRP A 1 90 ? 8.457 -6.520 -7.959 1.00 98.44 90 TRP A CA 1
ATOM 729 C C . TRP A 1 90 ? 7.881 -7.908 -8.262 1.00 98.44 90 TRP A C 1
ATOM 731 O O . TRP A 1 90 ? 8.185 -8.863 -7.555 1.00 98.44 90 TRP A O 1
ATOM 741 N N . THR A 1 91 ? 7.118 -8.034 -9.348 1.00 97.06 91 THR A N 1
ATOM 742 C CA . THR A 1 91 ? 6.545 -9.312 -9.786 1.00 97.06 91 THR A CA 1
ATOM 743 C C . THR A 1 91 ? 6.554 -9.417 -11.306 1.00 97.06 91 THR A C 1
ATOM 745 O O . THR A 1 91 ? 6.236 -8.462 -12.003 1.00 97.06 91 THR A O 1
ATOM 748 N N . VAL A 1 92 ? 6.891 -10.590 -11.844 1.00 96.31 92 VAL A N 1
ATOM 749 C CA . VAL A 1 92 ? 6.768 -10.864 -13.291 1.00 96.31 92 VAL A CA 1
ATOM 750 C C . VAL A 1 92 ? 5.311 -11.091 -13.683 1.00 96.31 92 VAL A C 1
ATOM 752 O O . VAL A 1 92 ? 4.883 -10.730 -14.778 1.00 96.31 92 VAL A O 1
ATOM 755 N N . THR A 1 93 ? 4.562 -11.743 -12.796 1.00 95.75 93 THR A N 1
ATOM 756 C CA . THR A 1 93 ? 3.247 -12.311 -13.108 1.00 95.75 93 THR A CA 1
ATOM 757 C C . THR A 1 93 ? 2.133 -11.277 -13.052 1.00 95.75 93 THR A C 1
ATOM 759 O O . THR A 1 93 ? 1.073 -11.511 -13.623 1.00 95.75 93 THR A O 1
ATOM 762 N N . GLY A 1 94 ? 2.365 -10.149 -12.374 1.00 94.44 94 GLY A N 1
ATOM 763 C CA . GLY A 1 94 ? 1.329 -9.145 -12.141 1.00 94.44 94 GLY A CA 1
ATOM 764 C C . GLY A 1 94 ? 0.268 -9.628 -11.153 1.00 94.44 94 GLY A C 1
ATOM 765 O O . GLY A 1 94 ? -0.844 -9.121 -11.166 1.00 94.44 94 GLY A O 1
ATOM 766 N N . MET A 1 95 ? 0.607 -10.612 -10.315 1.00 95.44 95 MET A N 1
ATOM 767 C CA . MET A 1 95 ? -0.250 -11.143 -9.257 1.00 95.44 95 MET A CA 1
ATOM 768 C C . MET A 1 95 ? 0.443 -11.015 -7.899 1.00 95.44 95 MET A C 1
ATOM 770 O O . MET A 1 95 ? 1.679 -11.047 -7.825 1.00 95.44 95 MET A O 1
ATOM 774 N N . LEU A 1 96 ? -0.356 -10.903 -6.834 1.00 95.06 96 LEU A N 1
ATOM 775 C CA . LEU A 1 96 ? 0.136 -10.991 -5.462 1.00 95.06 96 LEU A CA 1
ATOM 776 C C . LEU A 1 96 ? 0.663 -12.402 -5.187 1.00 95.06 96 LEU A C 1
ATOM 778 O O . LEU A 1 96 ? 0.079 -13.408 -5.588 1.00 95.06 96 LEU A O 1
ATOM 782 N N . GLU A 1 97 ? 1.799 -12.475 -4.505 1.00 94.12 97 GLU A N 1
ATOM 783 C CA . GLU A 1 97 ? 2.404 -13.742 -4.117 1.00 94.12 97 GLU A CA 1
ATOM 784 C C . GLU A 1 97 ? 1.774 -14.291 -2.831 1.00 94.12 97 GLU A C 1
ATOM 786 O O . GLU A 1 97 ? 1.349 -13.539 -1.958 1.00 94.12 97 GLU A O 1
ATOM 791 N N . SER A 1 98 ? 1.823 -15.616 -2.654 1.00 94.50 98 SER A N 1
ATOM 792 C CA . SER A 1 98 ? 1.233 -16.308 -1.491 1.00 94.50 98 SER A CA 1
ATOM 793 C C . SER A 1 98 ? 1.769 -15.880 -0.118 1.00 94.50 98 SER A C 1
ATOM 795 O O . SER A 1 98 ? 1.231 -16.291 0.904 1.00 94.50 98 SER A O 1
ATOM 797 N N . TRP A 1 99 ? 2.873 -15.130 -0.053 1.00 97.00 99 TRP A N 1
ATOM 798 C CA . TRP A 1 99 ? 3.373 -14.620 1.222 1.00 97.00 99 TRP A CA 1
ATOM 799 C C . TRP A 1 99 ? 2.497 -13.488 1.765 1.00 97.00 99 TRP A C 1
ATOM 801 O O . TRP A 1 99 ? 2.480 -13.289 2.977 1.00 97.00 99 TRP A O 1
ATOM 811 N N . VAL A 1 100 ? 1.777 -12.768 0.894 1.00 97.31 100 VAL A N 1
ATOM 812 C CA . VAL A 1 100 ? 0.954 -11.616 1.282 1.00 97.31 100 VAL A CA 1
ATOM 813 C C . VAL A 1 100 ? -0.150 -12.069 2.229 1.00 97.31 100 VAL A C 1
ATOM 815 O O . VAL A 1 100 ? -0.217 -11.572 3.349 1.00 97.31 100 VAL A O 1
ATOM 818 N N . SER A 1 101 ? -0.941 -13.069 1.842 1.00 95.94 101 SER A N 1
ATOM 819 C CA . SER A 1 101 ? -2.006 -13.606 2.692 1.00 95.94 101 SER A CA 1
ATOM 820 C C . SER A 1 101 ? -1.483 -14.288 3.948 1.00 95.94 101 SER A C 1
ATOM 822 O O . SER A 1 101 ? -1.999 -14.037 5.031 1.00 95.94 101 SER A O 1
ATOM 824 N N . LYS A 1 102 ? -0.375 -15.035 3.860 1.00 97.12 102 LYS A N 1
ATOM 825 C CA . LYS A 1 102 ? 0.287 -15.603 5.052 1.00 97.12 102 LYS A CA 1
ATOM 826 C C . LYS A 1 102 ? 0.706 -14.530 6.060 1.00 97.12 102 LYS A C 1
ATOM 828 O O . LYS A 1 102 ? 0.662 -14.766 7.264 1.00 97.12 102 LYS A O 1
ATOM 833 N N . LEU A 1 103 ? 1.145 -13.361 5.586 1.00 98.00 103 LEU A N 1
ATOM 834 C CA . LEU A 1 103 ? 1.487 -12.240 6.458 1.00 98.00 103 LEU A CA 1
ATOM 835 C C . LEU A 1 103 ? 0.234 -11.573 7.037 1.00 98.00 103 LEU A C 1
ATOM 837 O O . LEU A 1 103 ? 0.252 -11.205 8.208 1.00 98.00 103 LEU A O 1
ATOM 841 N N . VAL A 1 104 ? -0.841 -11.444 6.251 1.00 97.94 104 VAL A N 1
ATOM 842 C CA . VAL A 1 104 ? -2.145 -10.960 6.739 1.00 97.94 104 VAL A CA 1
ATOM 843 C C . VAL A 1 104 ? -2.642 -11.836 7.890 1.00 97.94 104 VAL A C 1
ATOM 845 O O . VAL A 1 104 ? -2.933 -11.314 8.964 1.00 97.94 104 VAL A O 1
ATOM 848 N N . GLU A 1 105 ? -2.662 -13.156 7.699 1.00 97.12 105 GLU A N 1
ATOM 849 C CA . GLU A 1 105 ? -3.051 -14.130 8.727 1.00 97.12 105 GLU A CA 1
ATOM 850 C C . GLU A 1 105 ? -2.187 -13.990 9.985 1.00 97.12 105 GLU A C 1
ATOM 852 O O . GLU A 1 105 ? -2.708 -13.788 11.079 1.00 97.12 105 GLU A O 1
ATOM 857 N N . ALA A 1 106 ? -0.858 -13.995 9.833 1.00 98.06 106 ALA A N 1
ATOM 858 C CA . ALA A 1 106 ? 0.060 -13.897 10.966 1.00 98.06 106 ALA A CA 1
ATOM 859 C C . ALA A 1 106 ? -0.079 -12.577 11.751 1.00 98.06 106 ALA A C 1
ATOM 861 O O . ALA A 1 106 ? 0.133 -12.550 12.967 1.00 98.06 106 ALA A O 1
ATOM 862 N N . LEU A 1 107 ? -0.419 -11.474 11.074 1.00 98.19 107 LEU A N 1
ATOM 863 C CA . LEU A 1 107 ? -0.685 -10.194 11.729 1.00 98.19 107 LEU A CA 1
ATOM 864 C C . LEU A 1 107 ? -1.996 -10.226 12.512 1.00 98.19 107 LEU A C 1
ATOM 866 O O . LEU A 1 107 ? -2.004 -9.754 13.647 1.00 98.19 107 LEU A O 1
ATOM 870 N N . TYR A 1 108 ? -3.061 -10.813 11.963 1.00 97.50 108 TYR A N 1
ATOM 871 C CA . TYR A 1 108 ? -4.325 -10.970 12.686 1.00 97.50 108 TYR A CA 1
ATOM 872 C C . TYR A 1 108 ? -4.221 -11.950 13.858 1.00 97.50 108 TYR A C 1
ATOM 874 O O . TYR A 1 108 ? -4.787 -11.681 14.916 1.00 97.50 108 TYR A O 1
ATOM 882 N N . ASP A 1 109 ? -3.435 -13.020 13.733 1.00 97.62 109 ASP A N 1
ATOM 883 C CA . ASP A 1 109 ? -3.143 -13.929 14.848 1.00 97.62 109 ASP A CA 1
ATOM 884 C C . ASP A 1 109 ? -2.443 -13.201 16.004 1.00 97.62 109 ASP A C 1
ATOM 886 O O . ASP A 1 109 ? -2.695 -13.471 17.183 1.00 97.62 109 ASP A O 1
ATOM 890 N N . ARG A 1 110 ? -1.545 -12.262 15.678 1.00 97.94 110 ARG A N 1
ATOM 891 C CA . ARG A 1 110 ? -0.761 -11.522 16.671 1.00 97.94 110 ARG A CA 1
ATOM 892 C C . ARG A 1 110 ? -1.495 -10.305 17.232 1.00 97.94 110 ARG A C 1
ATOM 894 O O . ARG A 1 110 ? -1.336 -10.020 18.420 1.00 97.94 110 ARG A O 1
ATOM 901 N N . GLU A 1 111 ? -2.239 -9.581 16.406 1.00 97.75 111 GLU A N 1
ATOM 902 C CA . GLU A 1 111 ? -2.967 -8.350 16.734 1.00 97.75 111 GLU A CA 1
ATOM 903 C C . GLU A 1 111 ? -4.404 -8.417 16.165 1.00 97.75 111 GLU A C 1
ATOM 905 O O . GLU A 1 111 ? -4.713 -7.753 15.174 1.00 97.75 111 GLU A O 1
ATOM 910 N N . PRO A 1 112 ? -5.326 -9.170 16.801 1.00 96.25 112 PRO A N 1
ATOM 911 C CA . PRO A 1 112 ? -6.660 -9.463 16.248 1.00 96.25 112 PRO A CA 1
ATOM 912 C C . PRO A 1 112 ? -7.584 -8.258 16.051 1.00 96.25 112 PRO A C 1
ATOM 914 O O . PRO A 1 112 ? -8.686 -8.403 15.534 1.00 96.25 112 PRO A O 1
ATOM 917 N N . GLN A 1 113 ? -7.199 -7.089 16.558 1.00 96.12 113 GLN A N 1
ATOM 918 C CA . GLN A 1 113 ? -7.973 -5.851 16.463 1.00 96.12 113 GLN A CA 1
ATOM 919 C C . GLN A 1 113 ? -7.335 -4.839 15.508 1.00 96.12 113 GLN A C 1
ATOM 921 O O . GLN A 1 113 ? -7.875 -3.752 15.354 1.00 96.12 113 GLN A O 1
ATOM 926 N N . ALA A 1 114 ? -6.177 -5.144 14.916 1.00 97.62 114 ALA A N 1
ATOM 927 C CA . ALA A 1 114 ? -5.496 -4.220 14.020 1.00 97.62 114 ALA A CA 1
ATOM 928 C C . ALA A 1 114 ? -6.183 -4.132 12.649 1.00 97.62 114 ALA A C 1
ATOM 930 O O . ALA A 1 114 ? -6.836 -5.067 12.192 1.00 97.62 114 ALA A O 1
ATOM 931 N N . ASN A 1 115 ? -5.964 -3.022 11.951 1.00 97.94 115 ASN A N 1
ATOM 932 C CA . ASN A 1 115 ? -6.262 -2.910 10.528 1.00 97.94 115 ASN A CA 1
ATOM 933 C C . ASN A 1 115 ? -5.069 -3.457 9.735 1.00 97.94 115 ASN A C 1
ATOM 935 O O . ASN A 1 115 ? -3.946 -2.980 9.920 1.00 97.94 115 ASN A O 1
ATOM 939 N N . VAL A 1 116 ? -5.282 -4.407 8.827 1.00 98.19 116 VAL A N 1
ATOM 940 C CA . VAL A 1 116 ? -4.229 -4.892 7.923 1.00 98.19 116 VAL A CA 1
ATOM 941 C C . VAL A 1 116 ? -4.564 -4.474 6.499 1.00 98.19 116 VAL A C 1
ATOM 943 O O . VAL A 1 116 ? -5.530 -4.949 5.909 1.00 98.19 116 VAL A O 1
ATOM 946 N N . LEU A 1 117 ? -3.761 -3.569 5.946 1.00 98.19 117 LEU A N 1
ATOM 947 C CA . LEU A 1 117 ? -3.917 -3.056 4.594 1.00 98.19 117 LEU A CA 1
ATOM 948 C C . LEU A 1 117 ? -2.861 -3.630 3.656 1.00 98.19 117 LEU A C 1
ATOM 950 O O . LEU A 1 117 ? -1.668 -3.555 3.939 1.00 98.19 117 LEU A O 1
ATOM 954 N N . VAL A 1 118 ? -3.294 -4.130 2.503 1.00 98.50 118 VAL A N 1
ATOM 955 C CA . VAL A 1 118 ? -2.418 -4.501 1.389 1.00 98.50 118 VAL A CA 1
ATOM 956 C C . VAL A 1 118 ? -2.404 -3.357 0.381 1.00 98.50 118 VAL A C 1
ATOM 958 O O . VAL A 1 118 ? -3.448 -2.920 -0.102 1.00 98.50 118 VAL A O 1
ATOM 961 N N . VAL A 1 119 ? -1.207 -2.862 0.074 1.00 98.56 119 VAL A N 1
ATOM 962 C CA . VAL A 1 119 ? -0.985 -1.828 -0.938 1.00 98.56 119 VAL A CA 1
ATOM 963 C C . VAL A 1 119 ? -0.693 -2.505 -2.271 1.00 98.56 119 VAL A C 1
ATOM 965 O O . VAL A 1 119 ? 0.398 -3.047 -2.468 1.00 98.56 119 VAL A O 1
ATOM 968 N N . ASP A 1 120 ? -1.664 -2.460 -3.178 1.00 98.06 120 ASP A N 1
ATOM 969 C CA . ASP A 1 120 ? -1.549 -2.963 -4.547 1.00 98.06 120 ASP A CA 1
ATOM 970 C C . ASP A 1 120 ? -0.977 -1.871 -5.460 1.00 98.06 120 ASP A C 1
ATOM 972 O O . ASP A 1 120 ? -1.607 -0.844 -5.722 1.00 98.06 120 ASP A O 1
ATOM 976 N N . TRP A 1 121 ? 0.234 -2.119 -5.955 1.00 98.50 121 TRP A N 1
ATOM 977 C CA . TRP A 1 121 ? 0.893 -1.336 -6.998 1.00 98.50 121 TRP A CA 1
ATOM 978 C C . TRP A 1 121 ? 1.341 -2.233 -8.163 1.00 98.50 121 TRP A C 1
ATOM 980 O O . TRP A 1 121 ? 2.320 -1.924 -8.853 1.00 98.50 121 TRP A O 1
ATOM 990 N N . LEU A 1 122 ? 0.637 -3.348 -8.406 1.00 98.06 122 LEU A N 1
ATOM 991 C CA . LEU A 1 122 ? 0.994 -4.384 -9.385 1.00 98.06 122 LEU A CA 1
ATOM 992 C C . LEU A 1 122 ? 1.275 -3.818 -10.781 1.00 98.06 122 LEU A C 1
ATOM 994 O O . LEU A 1 122 ? 2.269 -4.196 -11.401 1.00 98.06 122 LEU A O 1
ATOM 998 N N . ALA A 1 123 ? 0.476 -2.850 -11.242 1.00 97.31 123 ALA A N 1
ATOM 999 C CA . ALA A 1 123 ? 0.661 -2.204 -12.545 1.00 97.31 123 ALA A CA 1
ATOM 1000 C C . ALA A 1 123 ? 2.045 -1.538 -12.692 1.00 97.31 123 ALA A C 1
ATOM 1002 O O . ALA A 1 123 ? 2.678 -1.605 -13.750 1.00 97.31 123 ALA A O 1
ATOM 1003 N N . ARG A 1 124 ? 2.546 -0.934 -11.609 1.00 98.44 124 ARG A N 1
ATOM 1004 C CA . ARG A 1 124 ? 3.875 -0.310 -11.541 1.00 98.44 124 ARG A CA 1
ATOM 1005 C C . ARG A 1 124 ? 4.974 -1.317 -11.194 1.00 98.44 124 ARG A C 1
ATOM 1007 O O . ARG A 1 124 ? 6.121 -1.092 -11.583 1.00 98.44 124 ARG A O 1
ATOM 1014 N N . ALA A 1 125 ? 4.638 -2.400 -10.493 1.00 98.38 125 ALA A N 1
ATOM 1015 C CA . ALA A 1 125 ? 5.561 -3.456 -10.083 1.00 98.38 125 ALA A CA 1
ATOM 1016 C C . ALA A 1 125 ? 5.914 -4.414 -11.223 1.00 98.38 125 ALA A C 1
ATOM 1018 O O . ALA A 1 125 ? 7.045 -4.893 -11.275 1.00 98.38 125 ALA A O 1
ATOM 1019 N N . GLN A 1 126 ? 4.993 -4.651 -12.157 1.00 98.25 126 GLN A N 1
ATOM 1020 C CA . GLN A 1 126 ? 5.142 -5.614 -13.251 1.00 98.25 126 GLN A CA 1
ATOM 1021 C C . GLN A 1 126 ? 5.830 -5.048 -14.506 1.00 98.25 126 GLN A C 1
ATOM 1023 O O . GLN A 1 126 ? 5.691 -5.567 -15.612 1.00 98.25 126 GLN A O 1
ATOM 1028 N N . GLN A 1 127 ? 6.594 -3.969 -14.354 1.00 98.06 127 GLN A N 1
ATOM 1029 C CA . GLN A 1 127 ? 7.430 -3.432 -15.423 1.00 98.06 127 GLN A CA 1
ATOM 1030 C C . GLN A 1 127 ? 8.811 -4.107 -15.436 1.00 98.06 127 GLN A C 1
ATOM 1032 O O . GLN A 1 127 ? 9.170 -4.905 -14.558 1.00 98.06 127 GLN A O 1
ATOM 1037 N N . HIS A 1 128 ? 9.629 -3.771 -16.437 1.00 98.00 128 HIS A N 1
ATOM 1038 C CA . HIS A 1 128 ? 11.051 -4.107 -16.398 1.00 98.00 128 HIS A CA 1
ATOM 1039 C C . HIS A 1 128 ? 11.671 -3.599 -15.092 1.00 98.00 128 HIS A C 1
ATOM 1041 O O . HIS A 1 128 ? 11.406 -2.473 -14.679 1.00 98.00 128 HIS A O 1
ATOM 1047 N N . TYR A 1 129 ? 12.518 -4.416 -14.460 1.00 98.38 129 TYR A N 1
ATOM 1048 C CA . TYR A 1 129 ? 12.992 -4.172 -13.095 1.00 98.38 129 TYR A CA 1
ATOM 1049 C C . TYR A 1 129 ? 13.500 -2.739 -12.832 1.00 98.38 129 TYR A C 1
ATOM 1051 O O . TYR A 1 129 ? 13.058 -2.150 -11.848 1.00 98.38 129 TYR A O 1
ATOM 1059 N N . PRO A 1 130 ? 14.336 -2.111 -13.690 1.00 98.50 130 PRO A N 1
ATOM 1060 C CA . PRO A 1 130 ? 14.758 -0.724 -13.468 1.00 98.50 130 PRO A CA 1
ATOM 1061 C C . PRO A 1 130 ? 13.598 0.283 -13.475 1.00 98.50 130 PRO A C 1
ATOM 1063 O O . PRO A 1 130 ? 13.603 1.234 -12.697 1.00 98.50 130 PRO A O 1
ATOM 1066 N N . THR A 1 131 ? 12.585 0.059 -14.314 1.00 98.50 131 THR A N 1
ATOM 1067 C CA . THR A 1 131 ? 11.364 0.871 -14.365 1.00 98.50 131 THR A CA 1
ATOM 1068 C C . THR A 1 131 ? 10.536 0.681 -13.098 1.00 98.50 131 THR A C 1
ATOM 1070 O O . THR A 1 131 ? 10.169 1.667 -12.465 1.00 98.50 131 THR A O 1
ATOM 1073 N N . SER A 1 132 ? 10.304 -0.562 -12.666 1.00 98.62 132 SER A N 1
ATOM 1074 C CA . SER A 1 132 ? 9.585 -0.834 -11.412 1.00 98.62 132 SER A CA 1
ATOM 1075 C C . SER A 1 132 ? 10.317 -0.265 -10.195 1.00 98.62 132 SER A C 1
ATOM 1077 O O . SER A 1 132 ? 9.689 0.301 -9.304 1.00 98.62 132 SER A O 1
ATOM 1079 N N . ALA A 1 133 ? 11.649 -0.353 -10.173 1.00 98.69 133 ALA A N 1
ATOM 1080 C CA . ALA A 1 133 ? 12.471 0.250 -9.131 1.00 98.69 133 ALA A CA 1
ATOM 1081 C C . ALA A 1 133 ? 12.326 1.782 -9.116 1.00 98.69 133 ALA A C 1
ATOM 1083 O O . ALA A 1 133 ? 12.166 2.365 -8.046 1.00 98.69 133 ALA A O 1
ATOM 1084 N N . ALA A 1 134 ? 12.303 2.439 -10.280 1.00 98.62 134 ALA A N 1
ATOM 1085 C CA . ALA A 1 134 ? 12.054 3.880 -10.372 1.00 98.62 134 ALA A CA 1
ATOM 1086 C C . ALA A 1 134 ? 10.633 4.263 -9.913 1.00 98.62 134 ALA A C 1
ATOM 1088 O O . ALA A 1 134 ? 10.454 5.281 -9.238 1.00 98.62 134 ALA A O 1
ATOM 1089 N N . ASN A 1 135 ? 9.636 3.422 -10.206 1.00 98.69 135 ASN A N 1
ATOM 1090 C CA . ASN A 1 135 ? 8.245 3.638 -9.802 1.00 98.69 135 ASN A CA 1
ATOM 1091 C C . ASN A 1 135 ? 8.044 3.639 -8.281 1.00 98.69 135 ASN A C 1
ATOM 1093 O O . ASN A 1 135 ? 7.058 4.206 -7.810 1.00 98.69 135 ASN A O 1
ATOM 1097 N N . THR A 1 136 ? 8.975 3.087 -7.494 1.00 98.69 136 THR A N 1
ATOM 1098 C CA . THR A 1 136 ? 8.896 3.133 -6.022 1.00 98.69 136 THR A CA 1
ATOM 1099 C C . THR A 1 136 ? 8.797 4.560 -5.479 1.00 98.69 136 THR A C 1
ATOM 1101 O O . THR A 1 136 ? 8.136 4.779 -4.468 1.00 98.69 136 THR A O 1
ATOM 1104 N N . LYS A 1 137 ? 9.360 5.560 -6.180 1.00 98.44 137 LYS A N 1
ATOM 1105 C CA . LYS A 1 137 ? 9.195 6.978 -5.822 1.00 98.44 137 LYS A CA 1
ATOM 1106 C C . LYS A 1 137 ? 7.733 7.430 -5.920 1.00 98.44 137 LYS A C 1
ATOM 1108 O O . LYS A 1 137 ? 7.269 8.178 -5.065 1.00 98.44 137 LYS A O 1
ATOM 1113 N N . LEU A 1 138 ? 7.018 6.982 -6.952 1.00 98.31 138 LEU A N 1
ATOM 1114 C CA . LEU A 1 138 ? 5.601 7.296 -7.150 1.00 98.31 138 LEU A CA 1
ATOM 1115 C C . LEU A 1 138 ? 4.730 6.539 -6.146 1.00 98.31 138 LEU A C 1
ATOM 1117 O O . LEU A 1 138 ? 3.880 7.146 -5.512 1.00 98.31 138 LEU A O 1
ATOM 1121 N N . VAL A 1 139 ? 5.002 5.252 -5.917 1.00 98.56 139 VAL A N 1
ATOM 1122 C CA . VAL A 1 139 ? 4.278 4.452 -4.912 1.00 98.56 139 VAL A CA 1
ATOM 1123 C C . VAL A 1 139 ? 4.485 5.013 -3.503 1.00 98.56 139 VAL A C 1
ATOM 1125 O O . VAL A 1 139 ? 3.531 5.146 -2.745 1.00 98.56 139 VAL A O 1
ATOM 1128 N N . GLY A 1 140 ? 5.705 5.432 -3.159 1.00 98.38 140 GLY A N 1
ATOM 1129 C CA . GLY A 1 140 ? 5.978 6.091 -1.881 1.00 98.38 140 GLY A CA 1
ATOM 1130 C C . GLY A 1 140 ? 5.206 7.403 -1.715 1.00 98.38 140 GLY A C 1
ATOM 1131 O O . GLY A 1 140 ? 4.723 7.697 -0.624 1.00 98.38 140 GLY A O 1
ATOM 1132 N N . ARG A 1 141 ? 5.034 8.167 -2.802 1.00 97.81 141 ARG A N 1
ATOM 1133 C CA . ARG A 1 141 ? 4.198 9.373 -2.813 1.00 97.81 141 ARG A CA 1
ATOM 1134 C C . ARG A 1 141 ? 2.720 9.035 -2.605 1.00 97.81 141 ARG A C 1
ATOM 1136 O O . ARG A 1 141 ? 2.080 9.695 -1.795 1.00 97.81 141 ARG A O 1
ATOM 1143 N N . ASP A 1 142 ? 2.198 8.017 -3.285 1.00 98.31 142 ASP A N 1
ATOM 1144 C CA . ASP A 1 142 ? 0.808 7.568 -3.126 1.00 98.31 142 ASP A CA 1
ATOM 1145 C C . ASP A 1 142 ? 0.527 7.150 -1.673 1.00 98.31 142 ASP A C 1
ATOM 1147 O O . ASP A 1 142 ? -0.453 7.589 -1.073 1.00 98.31 142 ASP A O 1
ATOM 1151 N N . VAL A 1 143 ? 1.428 6.362 -1.074 1.00 98.31 143 VAL A N 1
ATOM 1152 C CA . VAL A 1 143 ? 1.328 5.932 0.331 1.00 98.31 143 VAL A CA 1
ATOM 1153 C C . VAL A 1 143 ? 1.402 7.128 1.283 1.00 98.31 143 VAL A C 1
ATOM 1155 O O . VAL A 1 143 ? 0.628 7.194 2.234 1.00 98.31 143 VAL A O 1
ATOM 1158 N N . ALA A 1 144 ? 2.281 8.101 1.026 1.00 96.75 144 ALA A N 1
ATOM 1159 C CA . ALA A 1 144 ? 2.368 9.313 1.841 1.00 96.75 144 ALA A CA 1
ATOM 1160 C C . ALA A 1 144 ? 1.068 10.135 1.796 1.00 96.75 144 ALA A C 1
ATOM 1162 O O . ALA A 1 144 ? 0.584 10.562 2.845 1.00 96.75 144 ALA A O 1
ATOM 1163 N N . LYS A 1 145 ? 0.471 10.304 0.606 1.00 96.06 145 LYS A N 1
ATOM 1164 C CA . LYS A 1 145 ? -0.832 10.968 0.447 1.00 96.06 145 LYS A CA 1
ATOM 1165 C C . LYS A 1 145 ? -1.937 10.231 1.201 1.00 96.06 145 LYS A C 1
ATOM 1167 O O . LYS A 1 145 ? -2.704 10.869 1.917 1.00 96.06 145 LYS A O 1
ATOM 1172 N N . PHE A 1 146 ? -1.986 8.902 1.084 1.00 96.56 146 PHE A N 1
ATOM 1173 C CA . PHE A 1 146 ? -2.942 8.065 1.812 1.00 96.56 146 PHE A CA 1
ATOM 1174 C C . PHE A 1 146 ? -2.799 8.219 3.331 1.00 96.56 146 PHE A C 1
ATOM 1176 O O . PHE A 1 146 ? -3.787 8.484 4.009 1.00 96.56 146 PHE A O 1
ATOM 1183 N N . ILE A 1 147 ? -1.579 8.124 3.871 1.00 95.75 147 ILE A N 1
ATOM 1184 C CA . ILE A 1 147 ? -1.337 8.278 5.315 1.00 95.75 147 ILE A CA 1
ATOM 1185 C C . ILE A 1 147 ? -1.753 9.675 5.784 1.00 95.75 147 ILE A C 1
ATOM 1187 O O . ILE A 1 147 ? -2.445 9.800 6.792 1.00 95.75 147 ILE A O 1
ATOM 1191 N N . ASN A 1 148 ? -1.390 10.719 5.036 1.00 93.75 148 ASN A N 1
ATOM 1192 C CA . ASN A 1 148 ? -1.767 12.088 5.376 1.00 93.75 148 ASN A CA 1
ATOM 1193 C C . ASN A 1 148 ? -3.293 12.289 5.365 1.00 93.75 148 ASN A C 1
ATOM 1195 O O . ASN A 1 148 ? -3.831 12.961 6.245 1.00 93.75 148 ASN A O 1
ATOM 1199 N N . TRP A 1 149 ? -3.994 11.693 4.396 1.00 93.12 149 TRP A N 1
ATOM 1200 C CA . TRP A 1 149 ? -5.458 11.698 4.342 1.00 93.12 149 TRP A CA 1
ATOM 1201 C C . TRP A 1 149 ? -6.087 10.980 5.544 1.00 93.12 149 TRP A C 1
ATOM 1203 O O . TRP A 1 149 ? -7.045 11.494 6.116 1.00 93.12 149 TRP A O 1
ATOM 1213 N N . MET A 1 150 ? -5.527 9.843 5.963 1.00 91.50 150 MET A N 1
ATOM 1214 C CA . MET A 1 150 ? -6.001 9.098 7.135 1.00 91.50 150 MET A CA 1
ATOM 1215 C C . MET A 1 150 ? -5.776 9.853 8.451 1.00 91.50 150 MET A C 1
ATOM 1217 O O . MET A 1 150 ? -6.612 9.773 9.350 1.00 91.50 150 MET A O 1
ATOM 1221 N N . GLU A 1 151 ? -4.663 10.580 8.578 1.00 87.06 151 GLU A N 1
ATOM 1222 C CA . GLU A 1 151 ? -4.351 11.380 9.770 1.00 87.06 151 GLU A CA 1
ATOM 1223 C C . GLU A 1 151 ? -5.219 12.641 9.858 1.00 87.06 151 GLU A C 1
ATOM 1225 O O . GLU A 1 151 ? -5.684 13.015 10.935 1.00 87.06 151 GLU A O 1
ATOM 1230 N N . HIS A 1 152 ? -5.490 13.271 8.713 1.00 81.56 152 HIS A N 1
ATOM 1231 C CA . HIS A 1 152 ? -6.279 14.494 8.627 1.00 81.56 152 HIS A CA 1
ATOM 1232 C C . HIS A 1 152 ? -7.459 14.337 7.658 1.00 81.56 152 HIS A C 1
ATOM 1234 O O . HIS A 1 152 ? -7.470 15.020 6.627 1.00 81.56 152 HIS A O 1
ATOM 1240 N N . PRO A 1 153 ? -8.485 13.515 7.969 1.00 65.75 153 PRO A N 1
ATOM 1241 C CA . PRO A 1 153 ? -9.635 13.341 7.090 1.00 65.75 153 PRO A CA 1
ATOM 1242 C C . PRO A 1 153 ? -10.377 14.674 6.956 1.00 65.75 153 PRO A C 1
ATOM 1244 O O . PRO A 1 153 ? -11.107 15.096 7.853 1.00 65.75 153 PRO A O 1
ATOM 1247 N N . GLN A 1 154 ? -10.139 15.394 5.862 1.00 63.16 154 GLN A N 1
ATOM 1248 C CA . GLN A 1 154 ? -10.891 16.601 5.541 1.00 63.16 154 GLN A CA 1
ATOM 1249 C C . GLN A 1 154 ? -12.178 16.198 4.814 1.00 63.16 154 GLN A C 1
ATOM 1251 O O . GLN A 1 154 ? -12.163 15.232 4.045 1.00 63.16 154 GLN A O 1
ATOM 1256 N N . PRO A 1 155 ? -13.293 16.920 5.017 1.00 54.56 155 PRO A N 1
ATOM 1257 C CA . PRO A 1 155 ? -14.442 16.770 4.137 1.00 54.56 155 PRO A CA 1
ATOM 1258 C C . PRO A 1 155 ? -13.999 17.088 2.705 1.00 54.56 155 PRO A C 1
ATOM 1260 O O . PRO A 1 155 ? -13.227 18.029 2.501 1.00 54.56 155 PRO A O 1
ATOM 1263 N N . ALA A 1 156 ? -14.469 16.300 1.731 1.00 52.56 156 ALA A N 1
ATOM 1264 C CA . ALA A 1 156 ? -14.290 16.606 0.316 1.00 52.56 156 ALA A CA 1
ATOM 1265 C C . ALA A 1 156 ? -14.598 18.095 0.095 1.00 52.56 156 ALA A C 1
ATOM 1267 O O . ALA A 1 156 ? -15.613 18.600 0.589 1.00 52.56 156 ALA A O 1
ATOM 1268 N N . SER A 1 157 ? -13.686 18.818 -0.561 1.00 49.72 157 SER A N 1
ATOM 1269 C CA . SER A 1 157 ? -13.909 20.225 -0.885 1.00 49.72 157 SER A CA 1
ATOM 1270 C C . SER A 1 157 ? -15.255 20.349 -1.609 1.00 49.72 157 SER A C 1
ATOM 1272 O O . SER A 1 157 ? -15.563 19.516 -2.465 1.00 49.72 157 SER A O 1
ATOM 1274 N N . PRO A 1 158 ? -16.100 21.337 -1.263 1.00 42.25 158 PRO A N 1
ATOM 1275 C CA . PRO A 1 158 ? -17.358 21.510 -1.965 1.00 42.25 158 PRO A CA 1
ATOM 1276 C C . PRO A 1 158 ? -17.026 21.786 -3.431 1.00 42.25 158 PRO A C 1
ATOM 1278 O O . PRO A 1 158 ? -16.286 22.724 -3.730 1.00 42.25 158 PRO A O 1
ATOM 1281 N N . CYS A 1 159 ? -17.523 20.933 -4.326 1.00 55.38 159 CYS A N 1
ATOM 1282 C CA . CYS A 1 159 ? -17.416 21.146 -5.761 1.00 55.38 159 CYS A CA 1
ATOM 1283 C C . CYS A 1 159 ? -17.930 22.559 -6.086 1.00 55.38 159 CYS A C 1
ATOM 1285 O O . CYS A 1 159 ? -19.033 22.920 -5.667 1.00 55.38 159 CYS A O 1
ATOM 1287 N N . ALA A 1 160 ? -17.099 23.347 -6.770 1.00 35.41 160 ALA A N 1
ATOM 1288 C CA . ALA A 1 160 ? -17.460 24.651 -7.319 1.00 35.41 160 ALA A CA 1
ATOM 1289 C C . ALA A 1 160 ? -18.295 24.499 -8.596 1.00 35.41 160 ALA A C 1
ATOM 1291 O O . ALA A 1 160 ? -18.044 23.528 -9.348 1.00 35.41 160 ALA A O 1
#